Protein AF-A0A2N0S7Y5-F1 (afdb_monomer_lite)

pLDDT: mean 79.75, std 21.24, range [33.94, 98.38]

Secondary structure (DSSP, 8-state):
--HHHHHTTTS-HHHHHHHHHHHHHHHHHT-SS--HHHHHHHHHHHHHHHHHHIIIIITT-GGGGGG--HHHHHGGGHHHHHHHH--GGGTSHHHHHHHHTT--HHHHGGGS-S---S-HHHHHHHHH--

Organism: NCBI:txid588596

Sequence (130 aa):
MYSLPLLKDYLPTKYYKGWSFFMQAVQLCQKKVITMDELNNIDTLLLKFYVHYEREYYKFSANRLSAMKMCIHYILHVVASIKRNGPCCTTWQFPIEPQVEGAPLSKIQKMQIPHFPGKWWEIVENAALR

Radius of gyration: 16.52 Å; chains: 1; bounding box: 39×34×40 Å

Foldseek 3Di:
DCVLVVCVPPDPPLVSVLVVLVVQLVVQLQDQDHDPVNLVSSLVSLVSSLVSCCCPVVVVDPVRVVSVDPVNVCSNCVSVCCVVPNGCCVPPPVNVVCVVVVNPPVVVVVVPDPDDPDDVVVVVVVSVVD

Structure (mmCIF, N/CA/C/O backbone):
data_AF-A0A2N0S7Y5-F1
#
_entry.id   AF-A0A2N0S7Y5-F1
#
loop_
_atom_site.group_PDB
_atom_site.id
_atom_site.type_symbol
_atom_site.label_atom_id
_atom_site.label_alt_id
_atom_site.label_comp_id
_atom_site.label_asym_id
_atom_site.label_entity_id
_atom_site.label_seq_id
_atom_site.pdbx_PDB_ins_code
_atom_site.Cartn_x
_atom_site.Cartn_y
_atom_site.Cartn_z
_atom_site.occupancy
_atom_site.B_iso_or_equiv
_atom_site.auth_seq_id
_atom_site.auth_comp_id
_atom_site.auth_asym_id
_atom_site.auth_atom_id
_atom_site.pdbx_PDB_model_num
ATOM 1 N N . MET A 1 1 ? -1.344 -12.295 -6.916 1.00 65.12 1 MET A N 1
ATOM 2 C CA . MET A 1 1 ? -1.538 -12.518 -5.464 1.00 65.12 1 MET A CA 1
ATOM 3 C C . MET A 1 1 ? -3.021 -12.757 -5.188 1.00 65.12 1 MET A C 1
ATOM 5 O O . MET A 1 1 ? -3.833 -12.025 -5.736 1.00 65.12 1 MET A O 1
ATOM 9 N N . TYR A 1 2 ? -3.368 -13.759 -4.371 1.00 79.00 2 TYR A N 1
ATOM 10 C CA . TYR A 1 2 ? -4.743 -14.279 -4.207 1.00 79.00 2 TYR A CA 1
ATOM 11 C C . TYR A 1 2 ? -5.435 -13.872 -2.893 1.00 79.00 2 TYR A C 1
ATOM 13 O O . TYR A 1 2 ? -6.429 -14.477 -2.503 1.00 79.00 2 TYR A O 1
ATOM 21 N N . SER A 1 3 ? -4.933 -12.855 -2.190 1.00 85.38 3 SER A N 1
ATOM 22 C CA . SER A 1 3 ? -5.490 -12.475 -0.885 1.00 85.38 3 SER A CA 1
ATOM 23 C C . SER A 1 3 ? -6.880 -11.834 -0.983 1.00 85.38 3 SER A C 1
ATOM 25 O O . SER A 1 3 ? -7.698 -12.063 -0.105 1.00 85.38 3 SER A O 1
ATOM 27 N N . LEU A 1 4 ? -7.186 -11.074 -2.044 1.00 88.69 4 LEU A N 1
ATOM 28 C CA . LEU A 1 4 ? -8.518 -10.478 -2.218 1.00 88.69 4 LEU A CA 1
ATOM 29 C C . LEU A 1 4 ? -9.614 -11.546 -2.383 1.00 88.69 4 LEU A C 1
ATOM 31 O O . LEU A 1 4 ? -10.538 -11.555 -1.578 1.00 88.69 4 LEU A O 1
ATOM 35 N N . PRO A 1 5 ? -9.508 -12.506 -3.322 1.00 89.19 5 PRO A N 1
ATOM 36 C CA . PRO A 1 5 ? -10.501 -13.576 -3.438 1.00 89.19 5 PRO A CA 1
ATOM 37 C C . PRO A 1 5 ? -10.666 -14.380 -2.147 1.00 89.19 5 PRO A C 1
ATOM 39 O O . PRO A 1 5 ? -11.784 -14.719 -1.780 1.00 89.19 5 PRO A O 1
ATOM 42 N N . LEU A 1 6 ? -9.561 -14.630 -1.437 1.00 90.81 6 LEU A N 1
ATOM 43 C CA . LEU A 1 6 ? -9.569 -15.365 -0.175 1.00 90.81 6 LEU A CA 1
ATOM 44 C C . LEU A 1 6 ? -10.310 -14.622 0.947 1.00 90.81 6 LEU A C 1
ATOM 46 O O . LEU A 1 6 ? -10.903 -15.258 1.807 1.00 90.81 6 LEU A O 1
ATOM 50 N N . LEU A 1 7 ? -10.271 -13.287 0.960 1.00 89.81 7 LEU A N 1
ATOM 51 C CA . LEU A 1 7 ? -10.792 -12.466 2.059 1.00 89.81 7 LEU A CA 1
ATOM 52 C C . LEU A 1 7 ? -12.185 -11.876 1.800 1.00 89.81 7 LEU A C 1
ATOM 54 O O . LEU A 1 7 ? -12.723 -11.226 2.695 1.00 89.81 7 LEU A O 1
ATOM 58 N N . LYS A 1 8 ? -12.762 -12.083 0.610 1.00 86.00 8 LYS A N 1
ATOM 59 C CA . LYS A 1 8 ? -13.984 -11.407 0.134 1.00 86.00 8 LYS A CA 1
ATOM 60 C C . LYS A 1 8 ? -15.167 -11.494 1.103 1.00 86.00 8 LYS A C 1
ATOM 62 O O . LYS A 1 8 ? -15.848 -10.493 1.293 1.00 86.00 8 LYS A O 1
ATOM 67 N N . ASP A 1 9 ? -15.340 -12.641 1.755 1.00 90.88 9 ASP A N 1
ATOM 68 C CA . ASP A 1 9 ? -16.473 -12.892 2.657 1.00 90.88 9 ASP A CA 1
ATOM 69 C C . ASP A 1 9 ? -16.069 -12.948 4.141 1.00 90.88 9 ASP A C 1
ATOM 71 O O . ASP A 1 9 ? -16.918 -13.028 5.025 1.00 90.88 9 ASP A O 1
ATOM 75 N N . TYR A 1 10 ? -14.768 -12.867 4.432 1.00 91.56 10 TYR A N 1
ATOM 76 C CA . TYR A 1 10 ? -14.231 -12.933 5.797 1.00 91.56 10 TYR A CA 1
ATOM 77 C C . TYR A 1 10 ? -13.883 -11.561 6.368 1.00 91.56 10 TYR A C 1
ATOM 79 O O . TYR A 1 10 ? -13.817 -11.388 7.586 1.00 91.56 10 TYR A O 1
ATOM 87 N N . LEU A 1 11 ? -13.621 -10.580 5.502 1.00 91.94 11 LEU A N 1
ATOM 88 C CA . LEU A 1 11 ? -13.144 -9.270 5.908 1.00 91.94 11 LEU A 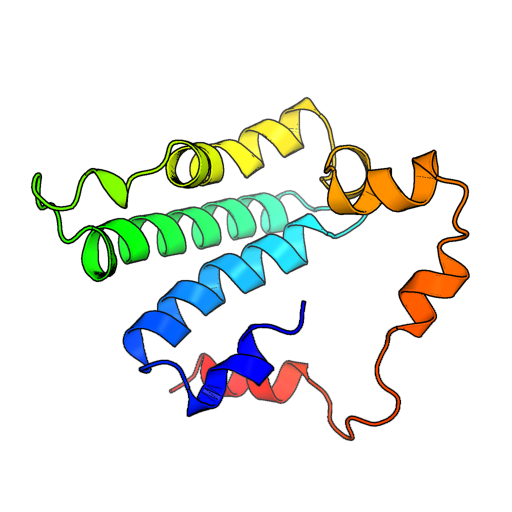CA 1
ATOM 89 C C . LEU A 1 11 ? -14.237 -8.212 5.697 1.00 91.94 11 LEU A C 1
ATOM 91 O O . LEU A 1 11 ? -14.741 -8.078 4.583 1.00 91.94 11 LEU A O 1
ATOM 95 N N . PRO A 1 12 ? -14.573 -7.396 6.718 1.00 94.25 12 PRO A N 1
ATOM 96 C CA . PRO A 1 12 ? -15.526 -6.307 6.549 1.00 94.25 12 PRO A CA 1
ATOM 97 C C . PRO A 1 12 ? -15.147 -5.392 5.381 1.00 94.25 12 PRO A C 1
ATOM 99 O O . PRO A 1 12 ? -13.975 -5.038 5.219 1.00 94.25 12 PRO A O 1
ATOM 102 N N . THR A 1 13 ? -16.149 -4.932 4.626 1.00 91.81 13 THR A N 1
ATOM 103 C CA . THR A 1 13 ? -15.987 -4.181 3.367 1.00 91.81 13 THR A CA 1
ATOM 104 C C . THR A 1 13 ? -14.998 -3.024 3.472 1.00 91.81 13 THR A C 1
ATOM 106 O O . THR A 1 13 ? -14.215 -2.778 2.555 1.00 91.81 13 THR A O 1
ATOM 109 N N . LYS A 1 14 ? -14.980 -2.328 4.615 1.00 92.94 14 LYS A N 1
ATOM 110 C CA . LYS A 1 14 ? -14.051 -1.220 4.856 1.00 92.94 14 LYS A CA 1
ATOM 111 C C . LYS A 1 14 ? -12.583 -1.652 4.770 1.00 92.94 14 LYS A C 1
ATOM 113 O O . LYS A 1 14 ? -11.811 -1.018 4.061 1.00 92.94 14 LYS A O 1
ATOM 118 N N . TYR A 1 15 ? -12.221 -2.753 5.423 1.00 93.88 15 TYR A N 1
ATOM 119 C CA . TYR A 1 15 ? -10.854 -3.269 5.450 1.00 93.88 15 TYR A CA 1
ATOM 120 C C . TYR A 1 15 ? -10.507 -3.958 4.132 1.00 93.88 15 TYR A C 1
ATOM 122 O O . TYR A 1 15 ? -9.380 -3.853 3.656 1.00 93.88 15 TYR A O 1
ATOM 130 N N . TYR A 1 16 ? -11.496 -4.594 3.501 1.00 93.56 16 TYR A N 1
ATOM 131 C CA . TYR A 1 16 ? -11.352 -5.173 2.171 1.00 93.56 16 TYR A CA 1
ATOM 132 C C . TYR A 1 16 ? -10.976 -4.118 1.123 1.00 93.56 16 TYR A C 1
ATOM 134 O O . TYR A 1 16 ? -10.038 -4.312 0.349 1.00 93.56 16 TYR A O 1
ATOM 142 N N . LYS A 1 17 ? -11.646 -2.959 1.148 1.00 93.44 17 LYS A N 1
ATOM 143 C CA . LYS A 1 17 ? -11.344 -1.828 0.264 1.00 93.44 17 LYS A CA 1
ATOM 144 C C . LYS A 1 17 ? -9.948 -1.256 0.505 1.00 93.44 17 LYS A C 1
ATOM 146 O O . LYS A 1 17 ? -9.234 -0.978 -0.449 1.00 93.44 17 LYS A O 1
ATOM 151 N N . GLY A 1 18 ? -9.539 -1.094 1.762 1.00 94.50 18 GLY A N 1
ATOM 152 C CA . GLY A 1 18 ? -8.177 -0.666 2.081 1.00 94.50 18 GLY A CA 1
ATOM 153 C C . GLY A 1 18 ? -7.128 -1.625 1.534 1.00 94.50 18 GLY A C 1
ATOM 154 O O . GLY A 1 18 ? -6.206 -1.226 0.824 1.00 94.50 18 GLY A O 1
ATOM 155 N N . TRP A 1 19 ? -7.313 -2.912 1.823 1.00 95.31 19 TRP A N 1
ATOM 156 C CA . TRP A 1 19 ? -6.419 -3.976 1.386 1.00 95.31 19 TRP A CA 1
ATOM 157 C C . TRP A 1 19 ? -6.321 -4.088 -0.141 1.00 95.31 19 TRP A C 1
ATOM 159 O O . TRP A 1 19 ? -5.252 -4.399 -0.672 1.00 95.31 19 TRP A O 1
ATOM 169 N N . SER A 1 20 ? -7.398 -3.778 -0.869 1.00 95.56 20 SER A N 1
ATOM 170 C CA . SER A 1 20 ? -7.387 -3.827 -2.331 1.00 95.56 20 SER A CA 1
ATOM 171 C C . SER A 1 20 ? -6.446 -2.803 -2.965 1.00 95.56 20 SER A C 1
ATOM 173 O O . SER A 1 20 ? -5.858 -3.112 -4.002 1.00 95.56 20 SER A O 1
ATOM 175 N N . PHE A 1 21 ? -6.230 -1.633 -2.352 1.00 97.06 21 PHE A N 1
ATOM 176 C CA . PHE A 1 21 ? -5.250 -0.658 -2.845 1.00 97.06 21 PHE A CA 1
ATOM 177 C C . PHE A 1 21 ? -3.826 -1.204 -2.768 1.00 97.06 21 PHE A C 1
ATOM 179 O O . PHE A 1 21 ? -3.093 -1.170 -3.757 1.00 97.06 21 PHE A O 1
ATOM 186 N N . PHE A 1 22 ? -3.460 -1.776 -1.619 1.00 96.12 22 PHE A N 1
ATOM 187 C CA . PHE A 1 22 ? -2.151 -2.398 -1.432 1.00 96.12 22 PHE A CA 1
ATOM 188 C C . PHE A 1 22 ? -1.928 -3.537 -2.427 1.00 96.12 22 PHE A C 1
ATOM 190 O O . PHE A 1 22 ? -0.881 -3.634 -3.062 1.00 96.12 22 PHE A O 1
ATOM 197 N N . MET A 1 23 ? -2.943 -4.376 -2.612 1.00 95.00 23 MET A N 1
ATOM 198 C CA . MET A 1 23 ? -2.877 -5.509 -3.524 1.00 95.00 23 MET A CA 1
ATOM 199 C C . MET A 1 23 ? -2.679 -5.103 -4.982 1.00 95.00 23 MET A C 1
ATOM 201 O O . MET A 1 23 ? -1.824 -5.682 -5.654 1.00 95.00 23 MET A O 1
ATOM 205 N N . GLN A 1 24 ? -3.408 -4.088 -5.448 1.00 95.38 24 GLN A N 1
ATOM 206 C CA . GLN A 1 24 ? -3.228 -3.534 -6.790 1.00 95.38 24 GLN A CA 1
ATOM 207 C C . GLN A 1 24 ? -1.815 -2.968 -6.977 1.00 95.38 24 GLN A C 1
ATOM 209 O O . GLN A 1 24 ? -1.174 -3.245 -7.991 1.00 95.38 24 GLN A O 1
ATOM 214 N N . ALA A 1 25 ? -1.286 -2.249 -5.980 1.00 95.88 25 ALA A N 1
ATOM 215 C CA . ALA A 1 25 ? 0.075 -1.724 -6.035 1.00 95.88 25 ALA A CA 1
ATOM 216 C C . ALA A 1 25 ? 1.115 -2.848 -6.130 1.00 95.88 25 ALA A C 1
ATOM 218 O O . ALA A 1 25 ? 1.984 -2.818 -6.998 1.00 95.88 25 ALA A O 1
ATOM 219 N N . VAL A 1 26 ? 0.998 -3.883 -5.292 1.00 93.19 26 VAL A N 1
ATOM 220 C CA . VAL A 1 26 ? 1.929 -5.019 -5.314 1.00 93.19 26 VAL A CA 1
ATOM 221 C C . VAL A 1 26 ? 1.874 -5.772 -6.646 1.00 93.19 26 VAL A C 1
ATOM 223 O O . VAL A 1 26 ? 2.915 -6.189 -7.150 1.00 93.19 26 VAL A O 1
ATOM 226 N N . GLN A 1 27 ? 0.694 -5.928 -7.251 1.00 91.62 27 GLN A N 1
ATOM 227 C CA . GLN A 1 27 ? 0.570 -6.541 -8.578 1.00 91.62 27 GLN A CA 1
ATOM 228 C C . GLN A 1 27 ? 1.325 -5.751 -9.656 1.00 91.62 27 GLN A C 1
ATOM 230 O O . GLN A 1 27 ? 1.958 -6.362 -10.515 1.00 91.62 27 GLN A O 1
ATOM 235 N N . LEU A 1 28 ? 1.299 -4.417 -9.598 1.00 93.31 28 LEU A N 1
ATOM 236 C CA . LEU A 1 28 ? 2.071 -3.567 -10.507 1.00 93.31 28 LEU A CA 1
ATOM 237 C C . LEU A 1 28 ? 3.579 -3.669 -10.237 1.00 93.31 28 LEU A C 1
ATOM 239 O O . LEU A 1 28 ? 4.347 -3.835 -11.181 1.00 93.31 28 LEU A O 1
ATOM 243 N N . CYS A 1 29 ? 4.006 -3.669 -8.969 1.00 92.00 29 CYS A N 1
ATOM 244 C CA . CYS A 1 29 ? 5.419 -3.825 -8.598 1.00 92.00 29 CYS A CA 1
ATOM 245 C C . CYS A 1 29 ? 6.039 -5.138 -9.107 1.00 92.00 29 CYS A C 1
ATOM 247 O O . CYS A 1 29 ? 7.239 -5.201 -9.358 1.00 92.00 29 CYS A O 1
ATOM 249 N N . GLN A 1 30 ? 5.240 -6.197 -9.267 1.00 88.44 30 GLN A N 1
ATOM 250 C CA . GLN A 1 30 ? 5.707 -7.501 -9.752 1.00 88.44 30 GLN A CA 1
ATOM 251 C C . GLN A 1 30 ? 5.975 -7.545 -11.266 1.00 88.44 30 GLN A C 1
ATOM 253 O O . GLN A 1 30 ? 6.506 -8.546 -11.756 1.00 88.44 30 GLN A O 1
ATOM 258 N N . LYS A 1 31 ? 5.626 -6.498 -12.026 1.00 88.50 31 LYS A N 1
ATOM 259 C CA . LYS A 1 31 ? 5.910 -6.446 -13.463 1.00 88.50 31 LYS A CA 1
ATOM 260 C C . LYS A 1 31 ? 7.418 -6.364 -13.717 1.00 88.50 31 LYS A C 1
ATOM 262 O O . LYS A 1 31 ? 8.149 -5.668 -13.019 1.00 88.50 31 LYS A O 1
ATOM 267 N N . LYS A 1 32 ? 7.878 -7.060 -14.764 1.00 86.69 32 LYS A N 1
ATOM 268 C CA . LYS A 1 32 ? 9.289 -7.040 -15.198 1.00 86.69 32 LYS A CA 1
ATOM 269 C C . LYS A 1 32 ? 9.723 -5.681 -15.742 1.00 86.69 32 LYS A C 1
ATOM 271 O O . LYS A 1 32 ? 10.875 -5.298 -15.602 1.00 86.69 32 LYS A O 1
ATOM 276 N N . VAL A 1 33 ? 8.794 -4.990 -16.391 1.00 89.12 33 VAL A N 1
ATOM 277 C CA . VAL A 1 33 ? 8.964 -3.644 -16.930 1.00 89.12 33 VAL A CA 1
ATOM 278 C C . VAL A 1 33 ? 7.823 -2.822 -16.360 1.00 89.12 33 VAL A C 1
ATOM 280 O O . VAL A 1 33 ? 6.673 -3.253 -16.438 1.00 89.12 33 VAL A O 1
ATOM 283 N N . ILE A 1 34 ? 8.157 -1.689 -15.751 1.00 92.25 34 ILE A N 1
ATOM 284 C CA . ILE A 1 34 ? 7.200 -0.786 -15.114 1.00 92.25 34 ILE A CA 1
ATOM 285 C C . ILE A 1 34 ? 7.320 0.555 -15.828 1.00 92.25 34 ILE A C 1
ATOM 287 O O . ILE A 1 34 ? 8.417 1.110 -15.917 1.00 92.25 34 ILE A O 1
ATOM 291 N N . THR A 1 35 ? 6.212 1.058 -16.364 1.00 94.31 35 THR A N 1
ATOM 292 C CA . THR A 1 35 ? 6.191 2.373 -17.014 1.00 94.31 35 THR A CA 1
ATOM 293 C C . THR A 1 35 ? 6.139 3.497 -15.983 1.00 94.31 35 THR A C 1
ATOM 295 O O . THR A 1 35 ? 5.856 3.288 -14.801 1.00 94.31 35 THR A O 1
ATOM 298 N N . MET A 1 36 ? 6.393 4.728 -16.423 1.00 93.25 36 MET A N 1
ATOM 299 C CA . MET A 1 36 ? 6.354 5.873 -15.518 1.00 93.25 36 MET A CA 1
ATOM 300 C C . MET A 1 36 ? 4.937 6.168 -14.996 1.00 93.25 36 MET A C 1
ATOM 302 O O . MET A 1 36 ? 4.770 6.512 -13.826 1.00 93.25 36 MET A O 1
ATOM 306 N N . ASP A 1 37 ? 3.913 5.943 -15.819 1.00 96.25 37 ASP A N 1
ATOM 307 C CA . ASP A 1 37 ? 2.511 6.060 -15.405 1.00 96.25 37 ASP A CA 1
ATOM 308 C C . ASP A 1 37 ? 2.131 4.983 -14.386 1.00 96.25 37 ASP A C 1
ATOM 310 O O . ASP A 1 37 ? 1.438 5.257 -13.405 1.00 96.25 37 ASP A O 1
ATOM 314 N N . GLU A 1 38 ? 2.636 3.761 -14.565 1.00 95.56 38 GLU A N 1
ATOM 315 C CA . GLU A 1 38 ? 2.452 2.686 -13.594 1.00 95.56 38 GLU A CA 1
ATOM 316 C C . GLU A 1 38 ? 3.156 2.991 -12.273 1.00 95.56 38 GLU A C 1
ATOM 318 O O . GLU A 1 38 ? 2.585 2.716 -11.221 1.00 95.56 38 GLU A O 1
ATOM 323 N N . LEU A 1 39 ? 4.342 3.609 -12.298 1.00 95.62 39 LEU A N 1
ATOM 324 C CA . LEU A 1 39 ? 5.013 4.086 -11.085 1.00 95.62 39 LEU A CA 1
ATOM 325 C C . LEU A 1 39 ? 4.179 5.133 -10.345 1.00 95.62 39 LEU A C 1
ATOM 327 O O . LEU A 1 39 ? 4.037 5.037 -9.127 1.00 95.62 39 LEU A O 1
ATOM 331 N N . ASN A 1 40 ? 3.594 6.096 -11.059 1.00 97.12 40 ASN A N 1
ATOM 332 C CA . ASN A 1 40 ? 2.708 7.098 -10.457 1.00 97.12 40 ASN A CA 1
ATOM 333 C C . ASN A 1 40 ? 1.430 6.458 -9.885 1.00 97.12 40 ASN A C 1
ATOM 335 O O . ASN A 1 40 ? 0.936 6.860 -8.826 1.00 97.12 40 ASN A O 1
ATOM 339 N N . ASN A 1 41 ? 0.908 5.427 -10.554 1.00 97.75 41 ASN A N 1
ATOM 340 C CA . ASN A 1 41 ? -0.234 4.663 -10.065 1.00 97.75 41 ASN A CA 1
ATOM 341 C C . ASN A 1 41 ? 0.116 3.862 -8.800 1.00 97.75 41 ASN A C 1
ATOM 343 O O . ASN A 1 41 ? -0.636 3.899 -7.828 1.00 97.75 41 ASN A O 1
ATOM 347 N N . ILE A 1 42 ? 1.276 3.194 -8.771 1.00 97.31 42 ILE A N 1
ATOM 348 C CA . ILE A 1 42 ? 1.789 2.515 -7.571 1.00 97.31 42 ILE A CA 1
ATOM 349 C C . ILE A 1 42 ? 1.868 3.512 -6.414 1.00 97.31 42 ILE A C 1
ATOM 351 O O . ILE A 1 42 ? 1.338 3.225 -5.345 1.00 97.31 42 ILE A O 1
ATOM 355 N N . ASP A 1 43 ? 2.459 4.689 -6.633 1.00 97.62 43 ASP A N 1
ATOM 356 C CA . ASP A 1 43 ? 2.598 5.724 -5.601 1.00 97.62 43 ASP A CA 1
ATOM 357 C C . ASP A 1 43 ? 1.235 6.119 -5.018 1.00 97.62 43 ASP A C 1
ATOM 359 O O . ASP A 1 43 ? 1.001 6.069 -3.809 1.00 97.62 43 ASP A O 1
ATOM 363 N N . THR A 1 44 ? 0.280 6.391 -5.909 1.00 98.25 44 THR A N 1
ATOM 364 C CA . THR A 1 44 ? -1.093 6.755 -5.552 1.00 98.25 44 THR A CA 1
ATOM 365 C C . THR A 1 44 ? -1.795 5.648 -4.763 1.00 98.25 44 THR A C 1
ATOM 367 O O . THR A 1 44 ? -2.489 5.921 -3.781 1.00 98.25 44 THR A O 1
ATOM 370 N N . LEU A 1 45 ? -1.653 4.389 -5.182 1.00 98.38 45 LEU A N 1
ATOM 371 C CA . LEU A 1 45 ? -2.272 3.240 -4.522 1.00 98.38 45 LEU A CA 1
ATOM 372 C C . LEU A 1 45 ? -1.671 2.992 -3.133 1.00 98.38 45 LEU A C 1
ATOM 374 O O . LEU A 1 45 ? -2.414 2.738 -2.184 1.00 98.38 45 LEU A O 1
ATOM 378 N N . LEU A 1 46 ? -0.350 3.103 -2.995 1.00 97.81 46 LEU A N 1
ATOM 379 C CA . LEU A 1 46 ? 0.340 2.934 -1.718 1.00 97.81 46 LEU A CA 1
ATOM 380 C C . LEU A 1 46 ? 0.013 4.066 -0.742 1.00 97.81 46 LEU A C 1
ATOM 382 O O . LEU A 1 46 ? -0.241 3.791 0.430 1.00 97.81 46 LEU A O 1
ATOM 386 N N . LEU A 1 47 ? -0.092 5.308 -1.222 1.00 98.00 47 LEU A N 1
ATOM 387 C CA . LEU A 1 47 ? -0.561 6.432 -0.414 1.00 98.00 47 LEU A CA 1
ATOM 388 C C . LEU A 1 47 ? -2.014 6.233 0.043 1.00 98.00 47 LEU A C 1
ATOM 390 O O . LEU A 1 47 ? -2.320 6.404 1.222 1.00 98.00 47 LEU A O 1
ATOM 394 N N . LYS A 1 48 ? -2.913 5.810 -0.858 1.00 98.00 48 LYS A N 1
ATOM 395 C CA . LYS A 1 48 ? -4.311 5.491 -0.510 1.00 98.00 48 LYS A CA 1
ATOM 396 C C . LYS A 1 48 ? -4.397 4.389 0.542 1.00 98.00 48 LYS A C 1
ATOM 398 O O . LYS A 1 48 ? -5.190 4.503 1.477 1.00 98.00 48 LYS A O 1
ATOM 403 N N . PHE A 1 49 ? -3.584 3.341 0.408 1.00 97.81 49 PHE A N 1
ATOM 404 C CA . PHE A 1 49 ? -3.485 2.293 1.418 1.00 97.81 49 PHE A CA 1
ATOM 405 C C . PHE A 1 49 ? -2.984 2.846 2.755 1.00 97.81 49 PHE A C 1
ATOM 407 O O . PHE A 1 49 ? -3.612 2.581 3.775 1.00 97.81 49 PHE A O 1
ATOM 414 N N . TYR A 1 50 ? -1.904 3.631 2.756 1.00 97.50 50 TYR A N 1
ATOM 415 C CA . TYR A 1 50 ? -1.329 4.215 3.968 1.00 97.50 50 TYR A CA 1
ATOM 416 C C . TYR A 1 50 ? -2.348 5.084 4.714 1.00 97.50 50 TYR A C 1
ATOM 418 O O . TYR A 1 50 ? -2.631 4.824 5.880 1.00 97.50 50 TYR A O 1
ATOM 426 N N . VAL A 1 51 ? -2.995 6.031 4.028 1.00 97.19 51 VAL A N 1
ATOM 427 C CA . VAL A 1 51 ? -4.026 6.904 4.621 1.00 97.19 51 VAL A CA 1
ATOM 428 C C . VAL A 1 51 ? -5.201 6.089 5.170 1.00 97.19 51 VAL A C 1
ATOM 430 O O . VAL A 1 51 ? -5.711 6.359 6.260 1.00 97.19 51 VAL A O 1
ATOM 433 N N . HIS A 1 52 ? -5.629 5.052 4.446 1.00 97.19 52 HIS A N 1
ATOM 434 C CA . HIS A 1 52 ? -6.655 4.139 4.937 1.00 97.19 52 HIS A CA 1
ATOM 435 C C . HIS A 1 52 ? -6.186 3.368 6.183 1.00 97.19 52 HIS A C 1
ATOM 437 O O . HIS A 1 52 ? -6.958 3.198 7.129 1.00 97.19 52 HIS A O 1
ATOM 443 N N . TYR A 1 53 ? -4.926 2.929 6.209 1.00 96.50 53 TYR A N 1
ATOM 444 C CA . TYR A 1 53 ? -4.322 2.238 7.343 1.00 96.50 53 TYR A CA 1
ATOM 445 C C . TYR A 1 53 ? -4.306 3.124 8.593 1.00 96.50 53 TYR A C 1
ATOM 447 O O . TYR A 1 53 ? -4.779 2.711 9.658 1.00 96.50 53 TYR A O 1
ATOM 455 N N . GLU A 1 54 ? -3.838 4.366 8.450 1.00 95.56 54 GLU A N 1
ATOM 456 C CA . GLU A 1 54 ? -3.804 5.347 9.534 1.00 95.56 54 GLU A CA 1
ATOM 457 C C . GLU A 1 54 ? -5.187 5.564 10.142 1.00 95.56 54 GLU A C 1
ATOM 459 O O . GLU A 1 54 ? -5.356 5.548 11.362 1.00 95.56 54 GLU A O 1
ATOM 464 N N . ARG A 1 55 ? -6.198 5.697 9.283 1.00 96.06 55 ARG A N 1
ATOM 465 C CA . ARG A 1 55 ? -7.569 5.966 9.698 1.00 96.06 55 ARG A CA 1
ATOM 466 C C . ARG A 1 55 ? -8.254 4.755 10.327 1.00 96.06 55 ARG A C 1
ATOM 468 O O . ARG A 1 55 ? -8.848 4.884 11.390 1.00 96.06 55 ARG A O 1
ATOM 475 N N . GLU A 1 56 ? -8.204 3.585 9.696 1.00 95.25 56 GLU A N 1
ATOM 476 C CA . GLU A 1 56 ? -9.041 2.444 10.094 1.00 95.25 56 GLU A CA 1
ATOM 477 C C . GLU A 1 56 ? -8.338 1.481 11.064 1.00 95.25 56 GLU A C 1
ATOM 479 O O . GLU A 1 56 ? -8.986 0.896 11.946 1.00 95.25 56 GLU A O 1
ATOM 484 N N . TYR A 1 57 ? -7.016 1.331 10.940 1.00 93.25 57 TYR A N 1
ATOM 485 C CA . TYR A 1 57 ? -6.218 0.385 11.724 1.00 93.25 57 TYR A CA 1
ATOM 486 C C . TYR A 1 57 ? -5.551 1.083 12.901 1.00 93.25 57 TYR A C 1
ATOM 488 O O . TYR A 1 57 ? -5.762 0.643 14.030 1.00 93.25 57 TYR A O 1
ATOM 496 N N . TYR A 1 58 ? -4.851 2.202 12.674 1.00 94.44 58 TYR A N 1
ATOM 497 C CA . TYR A 1 58 ? -4.202 2.995 13.730 1.00 94.44 58 TYR A CA 1
ATOM 498 C C . TYR A 1 58 ? -5.173 3.946 14.459 1.00 94.44 58 TYR A C 1
ATOM 500 O O . TYR A 1 58 ? -5.120 4.062 15.687 1.00 94.44 58 TYR A O 1
ATOM 508 N N . LYS A 1 59 ? -6.184 4.497 13.763 1.00 94.88 59 LYS A N 1
ATOM 509 C CA . LYS A 1 59 ? -7.168 5.506 14.245 1.00 94.88 59 LYS A CA 1
ATOM 510 C C . LYS A 1 59 ? -6.522 6.631 15.063 1.00 94.88 59 LYS A C 1
ATOM 512 O O . LYS A 1 59 ? -7.097 7.056 16.061 1.00 94.88 59 LYS A O 1
ATOM 517 N N . PHE A 1 60 ? -5.317 7.057 14.686 1.00 92.88 60 PHE A N 1
ATOM 518 C CA . PHE A 1 60 ? -4.623 8.185 15.322 1.00 92.88 60 PHE A CA 1
ATOM 519 C C . PHE A 1 60 ? -4.531 8.087 16.857 1.00 92.88 60 PHE A C 1
ATOM 521 O O . PHE A 1 60 ? -4.607 9.088 17.562 1.00 92.88 60 PHE A O 1
ATOM 528 N N . SER A 1 61 ? -4.404 6.867 17.387 1.00 94.12 61 SER A N 1
ATOM 529 C CA . SER A 1 61 ? -4.445 6.611 18.827 1.00 94.12 61 SER A CA 1
ATOM 530 C C . SER A 1 61 ? -3.103 6.092 19.322 1.00 94.12 61 SER A C 1
ATOM 532 O O . SER A 1 61 ? -2.667 5.015 18.913 1.00 94.12 61 SER A O 1
ATOM 534 N N . ALA A 1 62 ? -2.492 6.809 20.269 1.00 91.94 62 ALA A N 1
ATOM 535 C CA . ALA A 1 62 ? -1.221 6.423 20.886 1.00 91.94 62 ALA A CA 1
ATOM 536 C C . ALA A 1 62 ? -1.267 5.017 21.517 1.00 91.94 62 ALA A C 1
ATOM 538 O O . ALA A 1 62 ? -0.302 4.264 21.425 1.00 91.94 62 ALA A O 1
ATOM 539 N N . ASN A 1 63 ? -2.427 4.602 22.042 1.00 95.06 63 ASN A N 1
ATOM 540 C CA . ASN A 1 63 ? -2.638 3.255 22.590 1.00 95.06 63 ASN A CA 1
ATOM 541 C C . ASN A 1 63 ? -2.471 2.137 21.545 1.00 95.06 63 ASN A C 1
ATOM 543 O O . ASN A 1 63 ? -2.411 0.961 21.893 1.00 95.06 63 ASN A O 1
ATOM 547 N N . ARG A 1 64 ? -2.429 2.485 20.255 1.00 92.81 64 ARG A N 1
ATOM 548 C CA . ARG A 1 64 ? -2.292 1.551 19.132 1.00 92.81 64 ARG A CA 1
ATOM 549 C C . ARG A 1 64 ? -1.042 1.818 1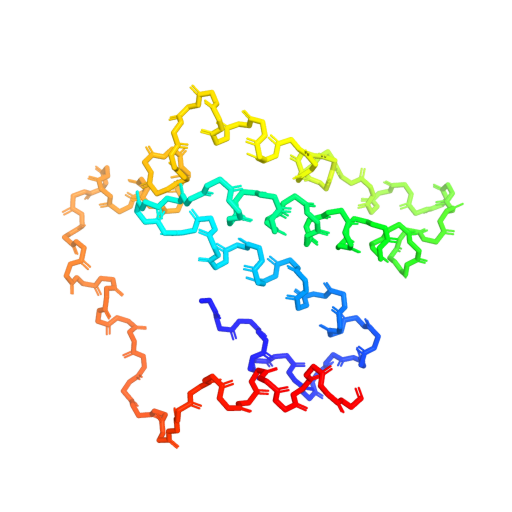8.308 1.00 92.81 64 ARG A C 1
ATOM 551 O O . ARG A 1 64 ? -0.968 1.398 17.157 1.00 92.81 64 ARG A O 1
ATOM 558 N N . LEU A 1 65 ? -0.041 2.463 18.907 1.00 91.38 65 LEU A N 1
ATOM 559 C CA . LEU A 1 65 ? 1.259 2.703 18.283 1.00 91.38 65 LEU A CA 1
ATOM 560 C C . LEU A 1 65 ? 1.926 1.402 17.806 1.00 91.38 65 LEU A C 1
ATOM 562 O O . LEU A 1 65 ? 2.608 1.401 16.789 1.00 91.38 65 LEU A O 1
ATOM 566 N N . SER A 1 66 ? 1.646 0.272 18.462 1.00 93.00 66 SER A N 1
ATOM 567 C CA . SER A 1 66 ? 2.098 -1.061 18.035 1.00 93.00 66 SER A CA 1
ATOM 568 C C . SER A 1 66 ? 1.617 -1.475 16.634 1.00 93.00 66 SER A C 1
ATOM 570 O O . SER A 1 66 ? 2.243 -2.329 16.002 1.00 93.00 66 SER A O 1
ATOM 572 N N . ALA A 1 67 ? 0.535 -0.874 16.123 1.00 92.75 67 ALA A N 1
ATOM 573 C CA . ALA A 1 67 ? 0.081 -1.064 14.747 1.00 92.75 67 ALA A CA 1
ATOM 574 C C . ALA A 1 67 ? 0.958 -0.302 13.735 1.00 92.75 67 ALA A C 1
ATOM 576 O O . ALA A 1 67 ? 1.134 -0.760 12.609 1.00 92.75 67 ALA A O 1
ATOM 577 N N . MET A 1 68 ? 1.570 0.819 14.131 1.00 93.62 68 MET A N 1
ATOM 578 C CA . MET A 1 68 ? 2.452 1.624 13.278 1.00 93.62 68 MET A CA 1
ATOM 579 C C . MET A 1 68 ? 3.865 1.053 13.231 1.00 93.62 68 MET A C 1
ATOM 581 O O . MET A 1 68 ? 4.834 1.625 13.724 1.00 93.62 68 MET A O 1
ATOM 585 N N . LYS A 1 69 ? 3.980 -0.120 12.612 1.00 93.44 69 LYS A N 1
ATOM 586 C CA . LYS A 1 69 ? 5.271 -0.761 12.373 1.00 93.44 69 LYS A CA 1
ATOM 587 C C . LYS A 1 69 ? 6.055 0.002 11.309 1.00 93.44 69 LYS A C 1
ATOM 589 O O . LYS A 1 69 ? 5.484 0.482 10.332 1.00 93.44 69 LYS A O 1
ATOM 594 N N . MET A 1 70 ? 7.383 -0.005 11.430 1.00 93.19 70 MET A N 1
ATOM 595 C CA . MET A 1 70 ? 8.289 0.598 10.442 1.00 93.19 70 MET A CA 1
ATOM 596 C C . MET A 1 70 ? 8.037 0.108 9.010 1.00 93.19 70 MET A C 1
ATOM 598 O O . MET A 1 70 ? 8.136 0.888 8.067 1.00 93.19 70 MET A O 1
ATOM 602 N N . CYS A 1 71 ? 7.636 -1.155 8.833 1.00 93.12 71 CYS A N 1
ATOM 603 C CA . CYS A 1 71 ? 7.292 -1.684 7.515 1.00 93.12 71 CYS A CA 1
ATOM 604 C C . CYS A 1 71 ? 6.108 -0.959 6.855 1.00 93.12 71 CYS A C 1
ATOM 606 O O . CYS A 1 71 ? 6.110 -0.819 5.638 1.00 93.12 71 CYS A O 1
ATOM 608 N N . ILE A 1 72 ? 5.141 -0.448 7.628 1.00 94.69 72 ILE A N 1
ATOM 609 C CA . ILE A 1 72 ? 4.017 0.337 7.098 1.00 94.69 72 ILE A CA 1
ATOM 610 C C . ILE A 1 72 ? 4.503 1.695 6.586 1.00 94.69 72 ILE A C 1
ATOM 612 O O . ILE A 1 72 ? 4.052 2.146 5.539 1.00 94.69 72 ILE A O 1
ATOM 616 N N . HIS A 1 73 ? 5.465 2.322 7.268 1.00 93.12 73 HIS A N 1
ATOM 617 C CA . HIS A 1 73 ? 6.086 3.560 6.793 1.00 93.12 73 HIS A CA 1
ATOM 618 C C . HIS A 1 73 ? 6.916 3.331 5.521 1.00 93.12 73 HIS A C 1
ATOM 620 O O . HIS A 1 73 ?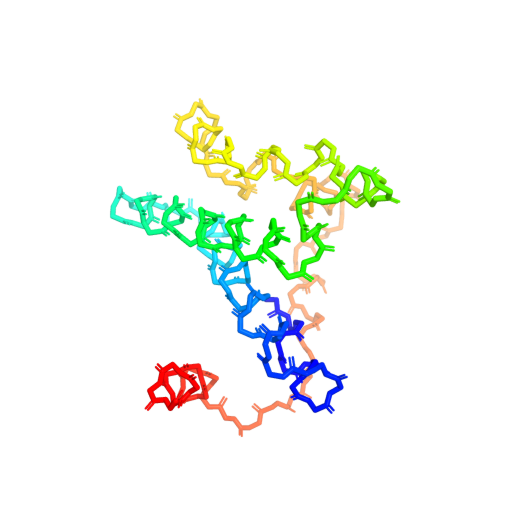 6.830 4.111 4.575 1.00 93.12 73 HIS A O 1
ATOM 626 N N . TYR A 1 74 ? 7.682 2.236 5.458 1.00 94.56 74 TYR A N 1
ATOM 627 C CA . TYR A 1 74 ? 8.512 1.924 4.289 1.00 94.56 74 TYR A CA 1
ATOM 628 C C . TYR A 1 74 ? 7.725 1.725 2.994 1.00 94.56 74 TYR A C 1
ATOM 630 O O . TYR A 1 74 ? 8.286 1.921 1.918 1.00 94.56 74 TYR A O 1
ATOM 638 N N . ILE A 1 75 ? 6.429 1.420 3.076 1.00 94.88 75 ILE A N 1
ATOM 639 C CA . ILE A 1 75 ? 5.557 1.337 1.902 1.00 94.88 75 ILE A CA 1
ATOM 640 C C . ILE A 1 75 ? 5.559 2.650 1.098 1.00 94.88 75 ILE A C 1
ATOM 642 O O . ILE A 1 75 ? 5.575 2.601 -0.130 1.00 94.88 75 ILE A O 1
ATOM 646 N N . LEU A 1 76 ? 5.641 3.812 1.754 1.00 95.69 76 LEU A N 1
ATOM 647 C CA . LEU A 1 76 ? 5.696 5.118 1.078 1.00 95.69 76 LEU A CA 1
ATOM 648 C C . LEU A 1 76 ? 6.988 5.332 0.270 1.00 95.69 76 LEU A C 1
ATOM 650 O O .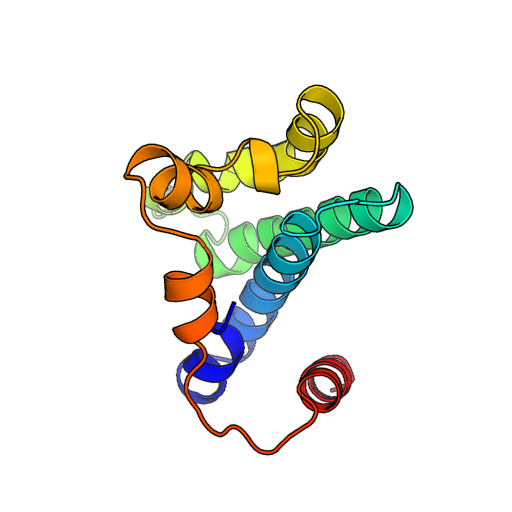 LEU A 1 76 ? 7.043 6.187 -0.605 1.00 95.69 76 LEU A O 1
ATOM 654 N N . HIS A 1 77 ? 8.029 4.538 0.529 1.00 94.62 77 HIS A N 1
ATOM 655 C CA . HIS A 1 77 ? 9.333 4.652 -0.133 1.00 94.62 77 HIS A CA 1
ATOM 656 C C . HIS A 1 77 ? 9.546 3.609 -1.236 1.00 94.62 77 HIS A C 1
ATOM 658 O O . HIS A 1 77 ? 10.626 3.543 -1.831 1.00 94.62 77 HIS A O 1
ATOM 664 N N . VAL A 1 78 ? 8.533 2.793 -1.545 1.00 94.38 78 VAL A N 1
ATOM 665 C CA . VAL A 1 78 ? 8.636 1.725 -2.553 1.00 94.38 78 VAL A CA 1
ATOM 666 C C . VAL A 1 78 ? 8.906 2.301 -3.941 1.00 94.38 78 VAL A C 1
ATOM 668 O O . VAL A 1 78 ? 9.819 1.838 -4.619 1.00 94.38 78 VAL A O 1
ATOM 671 N N . VAL A 1 79 ? 8.194 3.352 -4.355 1.00 95.06 79 VAL A N 1
ATOM 672 C CA . VAL A 1 79 ? 8.394 3.966 -5.680 1.00 95.06 79 VAL A CA 1
ATOM 673 C C . VAL A 1 79 ? 9.779 4.598 -5.802 1.00 95.06 79 VAL A C 1
ATOM 675 O O . VAL A 1 79 ? 10.451 4.420 -6.818 1.00 95.06 79 VAL A O 1
ATOM 678 N N . ALA A 1 80 ? 10.254 5.272 -4.752 1.00 93.88 80 ALA A N 1
ATOM 679 C CA . ALA A 1 80 ? 11.619 5.792 -4.705 1.00 93.88 80 ALA A CA 1
ATOM 680 C C . ALA A 1 80 ? 12.664 4.666 -4.812 1.00 93.88 80 ALA A C 1
ATOM 682 O O . ALA A 1 80 ? 13.666 4.810 -5.513 1.00 93.88 80 ALA A O 1
ATOM 683 N N . SER A 1 81 ? 12.405 3.525 -4.169 1.00 92.69 81 SER A N 1
ATOM 684 C CA . SER A 1 81 ? 13.264 2.340 -4.245 1.00 92.69 81 SER A CA 1
ATOM 685 C C . SER A 1 81 ? 13.294 1.740 -5.650 1.00 92.69 81 SER A C 1
ATOM 687 O O . SER A 1 81 ? 14.375 1.419 -6.136 1.00 92.69 81 SER A O 1
ATOM 689 N N . ILE A 1 82 ? 12.148 1.656 -6.337 1.00 92.50 82 ILE A N 1
ATOM 690 C CA . ILE A 1 82 ? 12.080 1.156 -7.720 1.00 92.50 82 ILE A CA 1
ATOM 691 C C . ILE A 1 82 ? 12.855 2.071 -8.672 1.00 92.50 82 ILE A C 1
ATOM 693 O O . ILE A 1 82 ? 13.616 1.593 -9.509 1.00 92.50 82 ILE A O 1
ATOM 697 N N . LYS A 1 83 ? 12.716 3.393 -8.524 1.00 91.81 83 LYS A N 1
ATOM 698 C CA . LYS A 1 83 ? 13.448 4.367 -9.351 1.00 91.81 83 LYS A CA 1
ATOM 699 C C . LYS A 1 83 ? 14.966 4.250 -9.190 1.00 91.81 83 LYS A C 1
ATOM 701 O O . LYS A 1 83 ? 15.690 4.465 -10.154 1.00 91.81 83 LYS A O 1
ATOM 706 N N . ARG A 1 84 ? 15.444 3.926 -7.983 1.00 90.31 84 ARG A N 1
ATOM 707 C CA . ARG A 1 84 ? 16.879 3.819 -7.679 1.00 90.31 84 ARG A CA 1
ATOM 708 C C . ARG A 1 84 ? 17.472 2.462 -8.054 1.00 90.31 84 ARG A C 1
ATOM 710 O O . ARG A 1 84 ? 18.582 2.412 -8.566 1.00 90.31 84 ARG A O 1
ATOM 717 N N . ASN A 1 85 ? 16.747 1.382 -7.773 1.00 88.56 85 ASN A N 1
ATOM 718 C CA . ASN A 1 85 ? 17.288 0.020 -7.799 1.00 88.56 85 ASN A CA 1
ATOM 719 C C . ASN A 1 85 ? 16.729 -0.833 -8.950 1.00 88.56 85 ASN A C 1
ATOM 721 O O . ASN A 1 85 ? 17.149 -1.974 -9.130 1.00 88.56 85 ASN A O 1
ATOM 725 N N . GLY A 1 86 ? 15.777 -0.300 -9.717 1.00 86.38 86 GLY A N 1
ATOM 726 C CA . GLY A 1 86 ? 15.055 -1.030 -10.751 1.00 86.38 86 GLY A CA 1
ATOM 727 C C . GLY A 1 86 ? 13.827 -1.788 -10.222 1.00 86.38 86 GLY A C 1
ATOM 728 O O . GLY A 1 86 ? 13.459 -1.668 -9.050 1.00 86.38 86 GLY A O 1
ATOM 729 N N . PRO A 1 87 ? 13.145 -2.547 -11.098 1.00 85.81 87 PRO A N 1
ATOM 730 C CA . PRO A 1 87 ? 11.901 -3.241 -10.774 1.00 85.81 87 PRO A CA 1
ATOM 731 C C . PRO A 1 87 ? 12.012 -4.184 -9.570 1.00 85.81 87 PRO A C 1
ATOM 733 O O . PRO A 1 87 ? 13.038 -4.812 -9.318 1.00 85.81 87 PRO A O 1
ATOM 736 N N . CYS A 1 88 ? 10.913 -4.357 -8.837 1.00 83.31 88 CYS A N 1
ATOM 737 C CA . CYS A 1 88 ? 10.907 -5.181 -7.628 1.00 83.31 88 CYS A CA 1
ATOM 738 C C . CYS A 1 88 ? 11.199 -6.664 -7.891 1.00 83.31 88 CYS A C 1
ATOM 740 O O . CYS A 1 88 ? 11.686 -7.364 -7.006 1.00 83.31 88 CYS A O 1
ATOM 742 N N . CYS A 1 89 ? 10.937 -7.157 -9.104 1.00 77.12 89 CYS A N 1
ATOM 743 C CA . CYS A 1 89 ? 11.193 -8.549 -9.468 1.00 77.12 89 CYS A CA 1
ATOM 744 C C . CYS A 1 89 ? 12.680 -8.946 -9.423 1.00 77.12 89 CYS A C 1
ATOM 746 O O . CYS A 1 89 ? 12.970 -10.138 -9.438 1.00 77.12 89 CYS A O 1
ATOM 748 N N . THR A 1 90 ? 13.605 -7.982 -9.390 1.00 77.94 90 THR A N 1
ATOM 749 C CA . THR A 1 90 ? 15.054 -8.229 -9.298 1.00 77.94 90 THR A CA 1
ATOM 750 C C . THR A 1 90 ? 15.635 -7.931 -7.918 1.00 77.94 90 THR A C 1
ATOM 752 O O . THR A 1 90 ? 16.792 -8.250 -7.672 1.00 77.94 90 THR A O 1
ATOM 755 N N . THR A 1 91 ? 14.861 -7.307 -7.026 1.00 80.25 91 THR A N 1
ATOM 756 C CA . THR A 1 91 ? 15.367 -6.754 -5.756 1.00 80.25 91 THR A CA 1
ATOM 757 C C . THR A 1 91 ? 14.604 -7.230 -4.524 1.00 80.25 91 THR A C 1
ATOM 759 O O . THR A 1 91 ? 15.110 -7.105 -3.413 1.00 80.25 91 THR A O 1
ATOM 762 N N . TRP A 1 92 ? 13.386 -7.755 -4.675 1.00 84.12 92 TRP A N 1
ATOM 763 C CA . TRP A 1 92 ? 12.598 -8.238 -3.542 1.00 84.12 92 TRP A CA 1
ATOM 764 C C . TRP A 1 92 ? 13.004 -9.643 -3.115 1.00 84.12 92 TRP A C 1
ATOM 766 O O . TRP A 1 92 ? 13.353 -10.487 -3.932 1.00 84.12 92 TRP A O 1
ATOM 776 N N . GLN A 1 93 ? 12.845 -9.918 -1.824 1.00 82.19 93 GLN A N 1
ATOM 777 C CA . GLN A 1 93 ? 13.122 -11.228 -1.248 1.00 82.19 93 GLN A CA 1
ATOM 778 C C . GLN A 1 93 ? 12.295 -12.344 -1.916 1.00 82.19 93 GLN A C 1
ATOM 780 O O . GLN A 1 93 ? 12.847 -13.353 -2.331 1.00 82.19 93 GLN A O 1
ATOM 785 N N . PHE A 1 94 ? 10.989 -12.124 -2.112 1.00 78.12 94 PHE A N 1
ATOM 786 C CA . PHE A 1 94 ? 10.072 -13.119 -2.688 1.00 78.12 94 PHE A CA 1
ATOM 787 C C . PHE A 1 94 ? 10.515 -13.702 -4.051 1.00 78.12 94 PHE A C 1
ATOM 789 O O . PHE A 1 94 ? 10.456 -14.917 -4.218 1.00 78.12 94 PHE A O 1
ATOM 796 N N . PRO A 1 95 ? 10.945 -12.899 -5.047 1.00 70.31 95 PRO A N 1
ATOM 797 C CA . PRO A 1 95 ? 11.500 -13.440 -6.288 1.00 70.31 95 PRO A CA 1
ATOM 798 C C . PRO A 1 95 ? 12.931 -13.989 -6.154 1.00 70.31 95 PRO A C 1
ATOM 800 O O . PRO A 1 95 ? 13.294 -14.851 -6.952 1.00 70.31 95 PRO A O 1
ATOM 803 N N . ILE A 1 96 ? 13.725 -13.517 -5.186 1.00 74.69 96 ILE A N 1
ATOM 804 C CA . ILE A 1 96 ? 15.131 -13.915 -4.997 1.00 74.69 96 ILE A CA 1
ATOM 805 C C . ILE A 1 96 ? 15.254 -15.268 -4.287 1.00 74.69 96 ILE A C 1
ATOM 807 O O . ILE A 1 96 ? 16.065 -16.087 -4.708 1.00 74.69 96 ILE A O 1
ATOM 811 N N . GLU A 1 97 ? 14.451 -15.537 -3.254 1.00 73.75 97 GLU A N 1
ATOM 812 C CA . GLU A 1 97 ? 14.513 -16.785 -2.468 1.00 73.75 97 GLU A CA 1
ATOM 813 C C . GLU A 1 97 ? 14.509 -18.044 -3.354 1.00 73.75 97 GLU A C 1
ATOM 815 O O . GLU A 1 97 ? 15.437 -18.848 -3.247 1.00 73.75 97 GLU A O 1
ATOM 820 N N . PRO A 1 98 ? 13.586 -18.189 -4.328 1.00 65.19 98 PRO A N 1
ATOM 821 C CA . PRO A 1 98 ? 13.617 -19.320 -5.251 1.00 65.19 98 PRO A CA 1
ATOM 822 C C . PRO A 1 98 ? 14.862 -19.402 -6.135 1.00 65.19 98 PRO A C 1
ATOM 824 O O . PRO A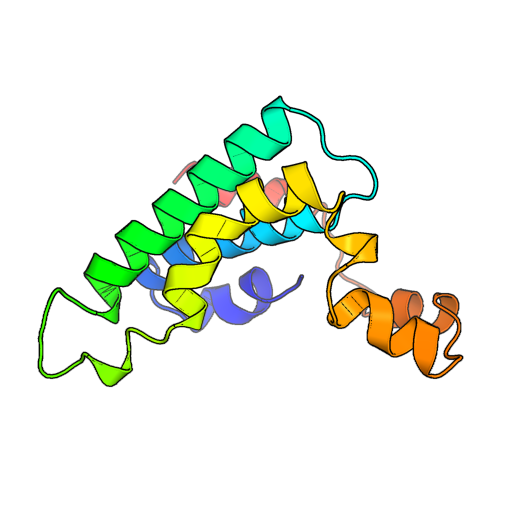 1 98 ? 15.294 -20.495 -6.496 1.00 65.19 98 PRO A O 1
ATOM 827 N N . GLN A 1 99 ? 15.404 -18.250 -6.538 1.00 60.22 99 GLN A N 1
ATOM 828 C CA . GLN A 1 99 ? 16.558 -18.173 -7.435 1.00 60.22 99 GLN A CA 1
ATOM 829 C C . GLN A 1 99 ? 17.837 -18.601 -6.711 1.00 60.22 99 GLN A C 1
ATOM 831 O O . GLN A 1 99 ? 18.669 -19.286 -7.300 1.00 60.22 99 GLN A O 1
ATOM 836 N N . VAL A 1 100 ? 17.972 -18.222 -5.437 1.00 59.25 100 VAL A N 1
ATOM 837 C CA . VAL A 1 100 ? 19.137 -18.531 -4.597 1.00 59.25 100 VAL A CA 1
ATOM 838 C C . VAL A 1 100 ? 19.140 -19.995 -4.154 1.00 59.25 100 VAL A C 1
ATOM 840 O O . VAL A 1 100 ? 20.195 -20.622 -4.153 1.00 59.25 100 VAL A O 1
ATOM 843 N N . GLU A 1 101 ? 17.977 -20.579 -3.855 1.00 56.84 101 GLU A N 1
ATOM 844 C CA . GLU A 1 101 ? 17.859 -21.995 -3.467 1.00 56.84 101 GLU A CA 1
ATOM 845 C C . GLU A 1 101 ? 17.947 -22.980 -4.654 1.00 56.84 101 GLU A C 1
ATOM 847 O O . GLU A 1 101 ? 17.815 -24.191 -4.479 1.00 56.84 101 GLU A O 1
ATOM 852 N N . GLY A 1 102 ? 18.165 -22.493 -5.883 1.00 50.28 102 GLY A N 1
ATOM 853 C CA . GLY A 1 102 ? 18.262 -23.338 -7.079 1.00 50.28 102 GLY A CA 1
ATOM 854 C C . GLY A 1 102 ? 16.938 -24.000 -7.482 1.00 50.28 102 GLY A C 1
ATOM 855 O O . GLY A 1 102 ? 16.930 -24.930 -8.294 1.00 50.28 102 GLY A O 1
ATOM 856 N N . ALA A 1 103 ? 15.805 -23.539 -6.945 1.00 53.16 103 ALA A N 1
ATOM 857 C CA . ALA A 1 103 ? 14.490 -24.035 -7.316 1.00 53.16 103 ALA A CA 1
ATOM 858 C C . ALA A 1 103 ? 14.087 -23.431 -8.675 1.00 53.16 103 ALA A C 1
ATOM 860 O O . ALA A 1 103 ? 13.888 -22.219 -8.786 1.00 53.16 103 ALA A O 1
ATOM 861 N N . PRO A 1 104 ? 13.932 -24.233 -9.745 1.00 48.06 104 PRO A N 1
ATOM 862 C CA . PRO A 1 104 ? 13.570 -23.682 -11.041 1.00 48.06 104 PRO A CA 1
ATOM 863 C C . PRO A 1 104 ? 12.188 -23.017 -10.959 1.00 48.06 104 PRO A C 1
ATOM 865 O O . PRO A 1 104 ? 11.216 -23.634 -10.517 1.00 48.06 104 PRO A O 1
ATOM 868 N N . LEU A 1 105 ? 12.096 -21.770 -11.441 1.00 46.38 105 LEU A N 1
ATOM 869 C CA . LEU A 1 105 ? 10.870 -20.954 -11.545 1.00 46.38 105 LEU A CA 1
ATOM 870 C C . LEU A 1 105 ? 9.665 -21.731 -12.117 1.00 46.38 105 LEU A C 1
ATOM 872 O O . LEU A 1 105 ? 8.514 -21.448 -11.779 1.00 46.38 105 LEU A O 1
ATOM 876 N N . SER A 1 106 ? 9.929 -22.762 -12.927 1.00 45.94 106 SER A N 1
ATOM 877 C CA . SER A 1 106 ? 8.938 -23.682 -13.493 1.00 45.94 106 SER A CA 1
ATOM 878 C C . SER A 1 106 ? 8.141 -24.485 -12.455 1.00 45.94 106 SER A C 1
ATOM 880 O O . SER A 1 106 ? 7.033 -24.922 -12.768 1.00 45.94 106 SER A O 1
ATOM 882 N N . LYS A 1 107 ? 8.650 -24.681 -11.229 1.00 39.41 107 LYS A N 1
ATOM 883 C CA . LYS A 1 107 ? 7.917 -25.348 -10.136 1.00 39.41 107 LYS A CA 1
ATOM 884 C C . LYS A 1 107 ? 6.982 -24.402 -9.379 1.00 39.41 107 LYS A C 1
ATOM 886 O O . LYS A 1 107 ? 5.903 -24.826 -8.983 1.00 39.41 107 LYS A O 1
ATOM 891 N N . ILE A 1 108 ? 7.339 -23.125 -9.240 1.00 44.69 108 ILE A N 1
ATOM 892 C CA . ILE A 1 108 ? 6.526 -22.135 -8.506 1.00 44.69 108 ILE A CA 1
ATOM 893 C C . ILE A 1 108 ? 5.356 -21.647 -9.359 1.00 44.69 108 ILE A C 1
ATOM 895 O O . ILE A 1 108 ? 4.244 -21.489 -8.861 1.00 44.69 108 ILE A O 1
ATOM 899 N N . GLN A 1 109 ? 5.560 -21.504 -10.672 1.00 42.44 109 GLN A N 1
ATOM 900 C CA . GLN A 1 109 ? 4.484 -21.146 -11.600 1.00 42.44 109 GLN A CA 1
ATOM 901 C C . GLN A 1 109 ? 3.390 -22.230 -11.676 1.00 42.44 109 GLN A C 1
ATOM 903 O O . GLN A 1 109 ? 2.226 -21.918 -11.909 1.00 42.44 109 GLN A O 1
ATOM 908 N N . LYS A 1 110 ? 3.746 -23.494 -11.398 1.00 38.16 110 LYS A N 1
ATOM 909 C CA . LYS A 1 110 ? 2.818 -24.635 -11.311 1.00 38.16 110 LYS A CA 1
ATOM 910 C C . LYS A 1 110 ? 2.057 -24.730 -9.986 1.00 38.16 110 LYS A C 1
ATOM 912 O O . LYS A 1 110 ? 1.157 -25.552 -9.879 1.00 38.16 110 LYS A O 1
ATOM 917 N N . MET A 1 111 ? 2.339 -23.856 -9.017 1.00 33.94 111 MET A N 1
ATOM 918 C CA . MET A 1 111 ? 1.478 -23.640 -7.847 1.00 33.94 111 MET A CA 1
ATOM 919 C C . MET A 1 111 ? 0.304 -22.690 -8.170 1.00 33.94 111 MET A C 1
ATOM 921 O O . MET A 1 111 ? -0.288 -22.073 -7.288 1.00 33.94 111 MET A O 1
ATOM 925 N N . GLN A 1 112 ? -0.042 -22.543 -9.454 1.00 43.28 112 GLN A N 1
ATOM 926 C CA . GLN A 1 112 ? -1.370 -22.118 -9.873 1.00 43.28 112 GLN A CA 1
ATOM 927 C C . GLN A 1 112 ? -2.325 -23.290 -9.649 1.00 43.28 112 GLN A C 1
ATOM 929 O O . GLN A 1 112 ? -2.237 -24.313 -10.325 1.00 43.28 112 GLN A O 1
ATOM 934 N N . ILE A 1 113 ? -3.216 -23.132 -8.670 1.00 36.41 113 ILE A N 1
ATOM 935 C CA . ILE A 1 113 ? -4.315 -24.061 -8.396 1.00 36.41 113 ILE A CA 1
ATOM 936 C C . ILE A 1 113 ? -5.037 -24.334 -9.725 1.00 36.41 113 ILE A C 1
ATOM 938 O O . ILE A 1 113 ? -5.492 -23.379 -10.369 1.00 36.41 113 ILE A O 1
ATOM 942 N N . PRO A 1 114 ? -5.123 -25.595 -10.176 1.00 34.91 114 PRO A N 1
ATOM 943 C CA . PRO A 1 114 ? -5.835 -25.905 -11.396 1.00 34.91 114 PRO A CA 1
ATOM 944 C C . PRO A 1 114 ? -7.319 -25.629 -11.145 1.00 34.91 114 PRO A C 1
ATOM 946 O O . PRO A 1 114 ? -7.902 -26.147 -10.197 1.00 34.91 114 PRO A O 1
ATOM 949 N N . HIS A 1 115 ? -7.912 -24.829 -12.033 1.00 43.53 115 HIS A N 1
ATOM 950 C CA . HIS A 1 115 ? -9.350 -24.575 -12.156 1.00 43.53 115 HIS A CA 1
ATOM 951 C C . HIS A 1 115 ? -9.946 -23.432 -11.305 1.00 43.53 115 HIS A C 1
ATOM 953 O O . HIS A 1 115 ? -10.574 -23.636 -10.273 1.00 43.53 115 HIS A O 1
ATOM 959 N N . PHE A 1 116 ? -9.850 -22.202 -11.826 1.00 39.88 116 PHE A N 1
ATOM 960 C CA . PHE A 1 116 ? -10.832 -21.148 -11.548 1.00 39.88 116 PHE A CA 1
ATOM 961 C C . PHE A 1 116 ? -11.433 -20.698 -12.892 1.00 39.88 116 PHE A C 1
ATOM 963 O O . PHE A 1 116 ? -10.720 -20.077 -13.688 1.00 39.88 116 PHE A O 1
ATOM 970 N N . PRO A 1 117 ? -12.687 -21.062 -13.217 1.00 37.62 117 PRO A N 1
ATOM 971 C CA . PRO A 1 117 ? -13.292 -20.743 -14.502 1.00 37.62 117 PRO A CA 1
ATOM 972 C C . PRO A 1 117 ? -13.828 -19.311 -14.447 1.00 37.62 117 PRO A C 1
ATOM 974 O O . PRO A 1 117 ? -14.948 -19.064 -14.015 1.00 37.62 117 PRO A O 1
ATOM 977 N N . GLY A 1 118 ? -13.007 -18.340 -14.834 1.00 44.00 118 GLY A N 1
ATOM 978 C CA . GLY A 1 118 ? -13.451 -16.953 -14.911 1.00 44.00 118 GLY A CA 1
ATOM 979 C C . GLY A 1 118 ? -12.327 -15.972 -15.204 1.00 44.00 118 GLY A C 1
ATOM 980 O O . GLY A 1 118 ? -11.220 -16.075 -14.674 1.00 44.00 118 GLY A O 1
ATOM 981 N N . LYS A 1 119 ? -12.626 -14.998 -16.061 1.00 46.03 119 LYS A N 1
ATOM 982 C CA . LYS A 1 119 ? -11.769 -13.857 -16.370 1.00 46.03 119 LYS A CA 1
ATOM 983 C C . LYS A 1 119 ? -11.667 -12.952 -15.135 1.00 46.03 119 LYS A C 1
ATOM 985 O O . LYS A 1 119 ? -12.521 -12.109 -14.892 1.00 46.03 119 LYS A O 1
ATOM 990 N N . TRP A 1 120 ? -10.625 -13.143 -14.324 1.00 47.16 120 TRP A N 1
ATOM 991 C CA . TRP A 1 120 ? -10.418 -12.464 -13.031 1.00 47.16 120 TRP A CA 1
ATOM 992 C C . TRP A 1 120 ? -10.509 -10.927 -13.065 1.00 47.16 120 TRP A C 1
ATOM 994 O O . TRP A 1 120 ? -10.824 -10.315 -12.045 1.00 47.16 120 TRP A O 1
ATOM 1004 N N . TRP A 1 121 ? -10.248 -10.300 -14.212 1.00 43.59 121 TRP A N 1
ATOM 1005 C CA . TRP A 1 121 ? -10.321 -8.847 -14.383 1.00 43.59 121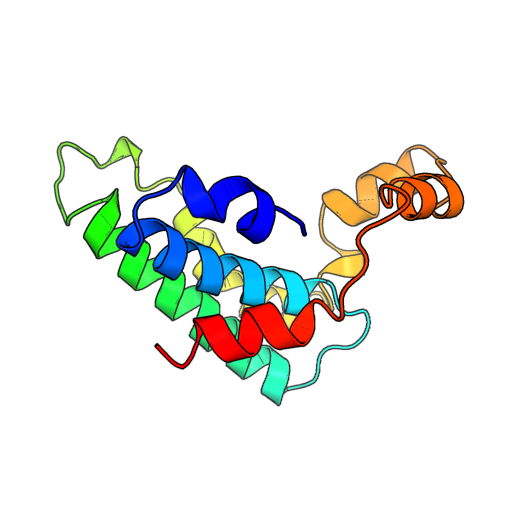 TRP A CA 1
ATOM 1006 C C . TRP A 1 121 ? -11.751 -8.297 -14.284 1.00 43.59 121 TRP A C 1
ATOM 1008 O O . TRP A 1 121 ? -11.936 -7.227 -13.713 1.00 43.59 121 TRP A O 1
ATOM 1018 N N . GLU A 1 122 ? -12.770 -9.061 -14.689 1.00 42.88 122 GLU A N 1
ATOM 1019 C CA . GLU A 1 122 ? -14.178 -8.636 -14.606 1.00 42.88 122 GLU A CA 1
ATOM 1020 C C . GLU A 1 122 ? -14.658 -8.507 -13.148 1.00 42.88 122 GLU A C 1
ATOM 1022 O O . GLU A 1 122 ? -15.497 -7.667 -12.830 1.00 42.88 122 GLU A O 1
ATOM 1027 N N . ILE A 1 123 ? -14.102 -9.294 -12.221 1.00 52.38 123 ILE A N 1
ATOM 1028 C CA . ILE A 1 123 ? -14.443 -9.219 -10.789 1.00 52.38 123 ILE A CA 1
ATOM 1029 C C . ILE A 1 123 ? -13.804 -7.984 -10.139 1.00 52.38 123 ILE A C 1
ATOM 1031 O O . ILE A 1 123 ? -14.402 -7.371 -9.255 1.00 52.38 123 ILE A O 1
ATOM 1035 N N . VAL A 1 124 ? -12.599 -7.610 -10.577 1.00 45.97 124 VAL A N 1
ATOM 1036 C CA . VAL A 1 124 ? -11.874 -6.441 -10.057 1.00 45.97 124 VAL A CA 1
ATOM 1037 C C . VAL A 1 124 ? -12.509 -5.141 -10.561 1.00 45.97 124 VAL A C 1
ATOM 1039 O O . VAL A 1 124 ? -12.711 -4.228 -9.763 1.00 45.97 124 VAL A O 1
ATOM 1042 N N . GLU A 1 125 ? -12.904 -5.078 -11.836 1.00 41.28 125 GLU A N 1
ATOM 1043 C CA . GLU A 1 125 ? -13.596 -3.914 -12.411 1.00 41.28 125 GLU A CA 1
ATOM 1044 C C . GLU A 1 125 ? -14.988 -3.704 -11.792 1.00 41.28 125 GLU A C 1
ATOM 1046 O O . GLU A 1 125 ? -15.327 -2.590 -11.393 1.00 41.28 125 GLU A O 1
ATOM 1051 N N . ASN A 1 126 ? -15.765 -4.774 -11.588 1.00 45.38 126 ASN A N 1
ATOM 1052 C CA . ASN A 1 126 ? -17.094 -4.671 -10.974 1.00 45.38 126 ASN A CA 1
ATOM 1053 C C . ASN A 1 126 ? -17.064 -4.339 -9.471 1.00 45.38 126 ASN A C 1
ATOM 1055 O O . ASN A 1 126 ? -18.023 -3.770 -8.950 1.00 45.38 126 ASN A O 1
ATOM 1059 N N . ALA A 1 127 ? -15.981 -4.670 -8.761 1.00 46.94 127 ALA A N 1
ATOM 1060 C CA . ALA A 1 127 ? -15.808 -4.318 -7.349 1.00 46.94 127 ALA A CA 1
ATOM 1061 C C . ALA A 1 127 ? -15.343 -2.865 -7.135 1.00 46.94 127 ALA A C 1
ATOM 1063 O O . ALA A 1 127 ? -15.471 -2.345 -6.029 1.00 46.94 127 ALA A O 1
ATOM 1064 N N . ALA A 1 128 ? -14.803 -2.209 -8.168 1.00 39.16 128 ALA A N 1
ATOM 1065 C CA . ALA A 1 128 ? -14.403 -0.801 -8.124 1.00 39.16 128 ALA A CA 1
ATOM 1066 C C . ALA A 1 128 ? -15.551 0.169 -8.471 1.00 39.16 128 ALA A C 1
ATOM 1068 O O . ALA A 1 128 ? -15.443 1.361 -8.186 1.00 39.16 128 ALA A O 1
ATOM 1069 N N . LEU A 1 129 ? -16.641 -0.340 -9.058 1.00 42.09 129 LEU A N 1
ATOM 1070 C CA . LEU A 1 129 ? -17.788 0.432 -9.555 1.00 42.09 129 LEU A CA 1
ATOM 1071 C C . LEU A 1 129 ? -19.043 0.359 -8.656 1.00 42.09 129 LEU A C 1
ATOM 1073 O O . LEU A 1 129 ? -20.123 0.748 -9.098 1.00 42.09 129 LEU A O 1
ATOM 1077 N N . ARG A 1 130 ? -18.933 -0.120 -7.408 1.00 34.56 130 ARG A N 1
ATOM 1078 C CA . ARG A 1 130 ? -20.037 -0.142 -6.428 1.00 34.56 130 ARG A CA 1
ATOM 1079 C C . ARG A 1 130 ? -19.666 0.517 -5.104 1.00 34.56 130 ARG A C 1
ATOM 1081 O O . ARG A 1 130 ? -18.517 0.332 -4.642 1.00 34.56 130 ARG A O 1
#